Protein AF-A0A5C7RV81-F1 (afdb_monomer_lite)

Sequence (102 aa):
MVSYKKNILKQRLAQIYHTGSTRIEMWEVIDWFNRDGGKITKALFRDELFPIWKEEIWDSDDDAPELSVLRVYADHSVTKPTAFIIFQKQYIFFEEESETYS

Radius of gyration: 15.94 Å; chains: 1; bounding box: 43×21×52 Å

pLDDT: mean 83.34, std 12.13, range [43.62, 94.62]

Structure (mmCIF, N/CA/C/O backbone):
data_AF-A0A5C7RV81-F1
#
_entry.id   AF-A0A5C7RV81-F1
#
loop_
_atom_site.group_PDB
_atom_site.id
_atom_site.type_symbol
_atom_site.label_atom_id
_atom_site.label_alt_id
_atom_site.label_comp_id
_atom_site.label_asym_id
_atom_site.label_entity_id
_atom_site.label_seq_id
_atom_site.pdbx_PDB_ins_code
_atom_site.Cartn_x
_atom_site.Cartn_y
_atom_site.Cartn_z
_atom_site.occupancy
_atom_site.B_iso_or_equiv
_atom_site.auth_seq_id
_atom_site.auth_comp_id
_atom_site.auth_asym_id
_atom_site.auth_atom_id
_atom_site.pdbx_PDB_model_num
ATOM 1 N N . MET A 1 1 ? 11.886 -0.922 10.105 1.00 59.19 1 MET A N 1
ATOM 2 C CA . MET A 1 1 ? 10.942 -2.045 9.898 1.00 59.19 1 MET A CA 1
ATOM 3 C C . MET A 1 1 ? 11.656 -3.347 10.254 1.00 59.19 1 MET A C 1
ATOM 5 O O . MET A 1 1 ? 12.803 -3.502 9.856 1.00 59.19 1 MET A O 1
ATOM 9 N N . VAL A 1 2 ? 11.046 -4.245 11.036 1.00 69.81 2 VAL A N 1
ATOM 10 C CA . VAL A 1 2 ? 11.637 -5.569 11.341 1.00 69.81 2 VAL A CA 1
ATOM 11 C C . VAL A 1 2 ? 11.825 -6.345 10.028 1.00 69.81 2 VAL A C 1
ATOM 13 O O . VAL A 1 2 ? 10.932 -6.302 9.185 1.00 69.81 2 VAL A O 1
ATOM 16 N N . SER A 1 3 ? 12.953 -7.046 9.850 1.00 75.75 3 SER A N 1
ATOM 17 C CA . SER A 1 3 ? 13.328 -7.745 8.597 1.00 75.75 3 SER A CA 1
ATOM 18 C C . SER A 1 3 ? 12.184 -8.575 7.987 1.00 75.75 3 SER A C 1
ATOM 20 O O . SER A 1 3 ? 11.896 -8.483 6.796 1.00 75.75 3 SER A O 1
ATOM 22 N N . TYR A 1 4 ? 11.435 -9.290 8.830 1.00 82.88 4 TYR A N 1
ATOM 23 C CA . TYR A 1 4 ? 10.271 -10.076 8.418 1.00 82.88 4 TYR A CA 1
ATOM 24 C C . TYR A 1 4 ? 9.147 -9.243 7.773 1.00 82.88 4 TYR A C 1
ATOM 26 O O . TYR A 1 4 ? 8.657 -9.593 6.701 1.00 82.88 4 TYR A O 1
ATOM 34 N N . LYS A 1 5 ? 8.774 -8.105 8.378 1.00 81.69 5 LYS A N 1
ATOM 35 C CA . LYS A 1 5 ? 7.735 -7.204 7.843 1.00 81.69 5 LYS A CA 1
ATOM 36 C C . LYS A 1 5 ? 8.144 -6.630 6.485 1.00 81.69 5 LYS A C 1
ATOM 38 O O . LYS A 1 5 ? 7.319 -6.538 5.580 1.00 81.69 5 LYS A O 1
ATOM 43 N N . LYS A 1 6 ? 9.438 -6.320 6.325 1.00 81.88 6 LYS A N 1
ATOM 44 C CA . LYS A 1 6 ? 10.006 -5.851 5.054 1.00 81.88 6 LYS A CA 1
ATOM 45 C C . LYS A 1 6 ? 9.861 -6.911 3.960 1.00 81.88 6 LYS A C 1
ATOM 47 O O . LYS A 1 6 ? 9.460 -6.578 2.852 1.00 81.88 6 LYS A O 1
ATOM 52 N N . ASN A 1 7 ? 10.109 -8.181 4.275 1.00 86.88 7 ASN A N 1
ATOM 53 C CA . ASN A 1 7 ? 9.959 -9.276 3.313 1.00 86.88 7 ASN A CA 1
ATOM 54 C C . ASN A 1 7 ? 8.505 -9.489 2.869 1.00 86.88 7 ASN A C 1
ATOM 56 O O . ASN A 1 7 ? 8.269 -9.680 1.680 1.00 86.88 7 ASN A O 1
ATOM 60 N N . ILE A 1 8 ? 7.532 -9.406 3.783 1.00 88.62 8 ILE A N 1
ATOM 61 C CA . ILE A 1 8 ? 6.110 -9.504 3.409 1.00 88.62 8 ILE A CA 1
ATOM 62 C C . ILE A 1 8 ? 5.716 -8.346 2.490 1.00 88.62 8 ILE A C 1
ATOM 64 O O . ILE A 1 8 ? 5.108 -8.572 1.445 1.00 88.62 8 ILE A O 1
ATOM 68 N N . LEU A 1 9 ? 6.085 -7.111 2.845 1.00 89.25 9 LEU A N 1
ATOM 69 C CA . LEU A 1 9 ? 5.801 -5.949 2.004 1.00 89.25 9 LEU A CA 1
ATOM 70 C C . LEU A 1 9 ? 6.415 -6.119 0.606 1.00 89.25 9 LEU A C 1
ATOM 72 O O . LEU A 1 9 ? 5.722 -5.922 -0.387 1.00 89.25 9 LEU A O 1
ATOM 76 N N . LYS A 1 10 ? 7.670 -6.576 0.512 1.00 90.06 10 LYS A N 1
ATOM 77 C CA . LYS A 1 10 ? 8.310 -6.896 -0.774 1.00 90.06 10 LYS A CA 1
ATOM 78 C C . LYS A 1 10 ? 7.527 -7.928 -1.582 1.00 90.06 10 LYS A C 1
ATOM 80 O O . LYS A 1 10 ? 7.335 -7.733 -2.774 1.00 90.06 10 LYS A O 1
ATOM 85 N N . GLN A 1 11 ? 7.039 -8.999 -0.954 1.00 90.50 11 GLN A N 1
ATOM 86 C CA . GLN A 1 11 ? 6.223 -10.007 -1.641 1.00 90.50 11 GLN A CA 1
ATOM 87 C C . GLN A 1 11 ? 4.914 -9.414 -2.180 1.00 90.50 11 GLN A C 1
ATOM 89 O O . GLN A 1 11 ? 4.517 -9.718 -3.303 1.00 90.50 11 GLN A O 1
ATOM 94 N N . ARG A 1 12 ? 4.262 -8.526 -1.418 1.00 91.00 12 ARG A N 1
ATOM 95 C CA . ARG A 1 12 ? 3.050 -7.819 -1.867 1.00 91.00 12 ARG A CA 1
ATOM 96 C C . ARG A 1 12 ? 3.332 -6.878 -3.033 1.00 91.00 12 ARG A C 1
ATOM 98 O O . ARG A 1 12 ? 2.547 -6.822 -3.974 1.00 91.00 12 ARG A O 1
ATOM 105 N N . LEU A 1 13 ? 4.461 -6.179 -2.999 1.00 91.75 13 LEU A N 1
ATOM 106 C CA . LEU A 1 13 ? 4.909 -5.330 -4.099 1.00 91.75 13 LEU A CA 1
ATOM 107 C C . LEU A 1 13 ? 5.243 -6.160 -5.348 1.00 91.75 13 LEU A C 1
ATOM 109 O O . LEU A 1 13 ? 4.756 -5.847 -6.430 1.00 91.75 13 LEU A O 1
ATOM 113 N N . ALA A 1 14 ? 5.953 -7.279 -5.207 1.00 91.06 14 ALA A N 1
ATOM 114 C CA . ALA A 1 14 ? 6.204 -8.208 -6.310 1.00 91.06 14 ALA A CA 1
ATOM 115 C C . ALA A 1 14 ? 4.898 -8.763 -6.910 1.00 91.06 14 ALA A C 1
ATOM 117 O O . ALA A 1 14 ? 4.779 -8.911 -8.125 1.00 91.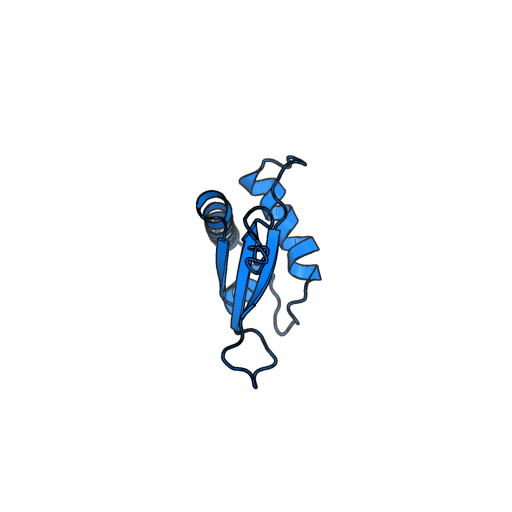06 14 ALA A O 1
ATOM 118 N N . GLN A 1 15 ? 3.873 -9.004 -6.086 1.00 92.50 15 GLN A N 1
ATOM 119 C CA . GLN A 1 15 ? 2.550 -9.373 -6.587 1.00 92.50 15 GLN A CA 1
ATOM 120 C C . GLN A 1 15 ? 1.955 -8.269 -7.474 1.00 92.50 15 GLN A C 1
ATOM 122 O O . GLN A 1 15 ? 1.440 -8.580 -8.547 1.00 92.50 15 GLN A O 1
ATOM 127 N N . ILE A 1 16 ? 2.059 -6.993 -7.082 1.00 92.19 16 ILE A N 1
ATOM 128 C CA . ILE A 1 16 ? 1.618 -5.865 -7.922 1.00 92.19 16 ILE A CA 1
ATOM 129 C C . ILE A 1 16 ? 2.398 -5.833 -9.237 1.00 92.19 16 ILE A C 1
ATOM 131 O O . ILE A 1 16 ? 1.792 -5.602 -10.280 1.00 92.19 16 ILE A O 1
ATOM 135 N N . TYR A 1 17 ? 3.710 -6.085 -9.215 1.00 90.62 17 TYR A N 1
ATOM 136 C CA . TYR A 1 17 ? 4.533 -6.153 -10.427 1.00 90.62 17 TYR A CA 1
ATOM 137 C C . TYR A 1 17 ? 4.012 -7.198 -11.417 1.00 90.62 17 TYR A C 1
ATOM 139 O O . TYR A 1 17 ? 3.779 -6.879 -12.579 1.00 90.62 17 TYR A O 1
ATOM 147 N N . HIS A 1 18 ? 3.753 -8.419 -10.944 1.00 90.00 18 HIS A N 1
ATOM 148 C CA . HIS A 1 18 ? 3.357 -9.528 -11.813 1.00 90.00 18 HIS A CA 1
ATOM 149 C C . HIS A 1 18 ? 1.873 -9.551 -12.194 1.00 90.00 18 HIS A C 1
ATOM 151 O O . HIS A 1 18 ? 1.530 -10.068 -13.251 1.00 90.00 18 HIS A O 1
ATOM 157 N N . THR A 1 19 ? 0.985 -9.041 -11.339 1.00 91.19 19 THR A N 1
ATOM 158 C CA . THR A 1 19 ? -0.476 -9.173 -11.523 1.00 91.19 19 THR A CA 1
ATOM 159 C C . THR A 1 19 ? -1.185 -7.842 -11.757 1.00 91.19 19 THR A C 1
ATOM 161 O O . THR A 1 19 ? -2.396 -7.805 -11.958 1.00 91.19 19 THR A O 1
ATOM 164 N N . GLY A 1 20 ? -0.451 -6.731 -11.698 1.00 91.06 20 GLY A N 1
ATOM 165 C CA . GLY A 1 20 ? -0.980 -5.381 -11.862 1.00 91.06 20 GLY A CA 1
ATOM 166 C C . GLY A 1 20 ? -1.695 -4.823 -10.630 1.00 91.06 20 GLY A C 1
ATOM 167 O O . GLY A 1 20 ? -1.862 -3.607 -10.550 1.00 91.06 20 GLY A O 1
ATOM 168 N N . SER A 1 21 ? -2.084 -5.650 -9.651 1.00 93.25 21 SER A N 1
ATOM 169 C CA . SER A 1 21 ? -2.732 -5.184 -8.421 1.00 93.25 21 SER A CA 1
ATOM 170 C C . SER A 1 21 ? -2.583 -6.141 -7.237 1.00 93.25 21 SER A C 1
ATOM 172 O O . SER A 1 21 ? -2.250 -7.310 -7.380 1.00 93.25 21 SER A O 1
ATOM 174 N N . THR A 1 22 ? -2.842 -5.651 -6.030 1.00 94.62 22 THR A N 1
ATOM 175 C CA . THR A 1 22 ? -2.995 -6.494 -4.844 1.00 94.62 22 THR A CA 1
ATOM 176 C C . THR A 1 22 ? -3.961 -5.855 -3.856 1.00 94.62 22 THR A C 1
ATOM 178 O O . THR A 1 22 ? -4.148 -4.635 -3.832 1.00 94.62 22 THR A O 1
ATOM 181 N N . ARG A 1 23 ? -4.560 -6.693 -3.012 1.00 94.31 23 ARG A N 1
ATOM 182 C CA . ARG A 1 23 ? -5.363 -6.268 -1.869 1.00 94.31 23 ARG A CA 1
ATOM 183 C C . ARG A 1 23 ? -4.521 -6.381 -0.603 1.00 94.31 23 ARG A C 1
ATOM 185 O O . ARG A 1 23 ? -3.967 -7.443 -0.331 1.00 94.31 23 ARG A O 1
ATOM 192 N N . ILE A 1 24 ? -4.474 -5.302 0.171 1.00 93.44 24 ILE A N 1
ATOM 193 C CA . ILE A 1 24 ? -3.786 -5.231 1.462 1.00 93.44 24 ILE A CA 1
ATOM 194 C C . ILE A 1 24 ? -4.799 -4.833 2.527 1.00 93.44 24 ILE A C 1
ATOM 196 O O . ILE A 1 24 ? -5.494 -3.823 2.393 1.00 93.44 24 ILE A O 1
ATOM 200 N N . GLU A 1 25 ? -4.885 -5.619 3.589 1.00 93.31 25 GLU A N 1
ATOM 201 C CA . GLU A 1 25 ? -5.793 -5.359 4.697 1.00 93.31 25 GLU A CA 1
ATOM 202 C C . GLU A 1 25 ? -5.320 -4.156 5.528 1.00 93.31 25 GLU A C 1
ATOM 204 O O . GLU A 1 25 ? -4.127 -3.877 5.658 1.00 93.31 25 GLU A O 1
ATOM 209 N N . MET A 1 26 ? -6.257 -3.418 6.131 1.00 91.50 26 MET A N 1
ATOM 210 C CA . MET A 1 26 ? -5.935 -2.223 6.924 1.00 91.50 26 MET A CA 1
ATOM 211 C C . MET A 1 26 ? -4.957 -2.531 8.063 1.00 91.50 26 MET A C 1
ATOM 213 O O . MET A 1 26 ? -4.078 -1.718 8.352 1.00 91.50 26 MET A O 1
ATOM 217 N N . TRP A 1 27 ? -5.094 -3.697 8.699 1.00 89.81 27 TRP A N 1
ATOM 218 C CA . TRP A 1 27 ? -4.212 -4.104 9.789 1.00 89.81 27 TRP A CA 1
ATOM 219 C C . TRP A 1 27 ? -2.773 -4.349 9.310 1.00 89.81 27 TRP A C 1
ATOM 221 O O . TRP A 1 27 ? -1.848 -4.018 10.045 1.00 89.81 27 TRP A O 1
ATOM 231 N N . GLU A 1 28 ? -2.570 -4.844 8.080 1.00 90.75 28 GLU A N 1
ATOM 232 C CA . GLU A 1 28 ? -1.234 -5.027 7.491 1.00 90.75 28 GLU A CA 1
ATOM 233 C C . GLU A 1 28 ? -0.542 -3.666 7.331 1.00 90.75 28 GLU A C 1
ATOM 235 O O . GLU A 1 28 ? 0.605 -3.494 7.736 1.00 90.75 28 GLU A O 1
ATOM 240 N N . VAL A 1 29 ? -1.262 -2.659 6.821 1.00 90.12 29 VAL A N 1
ATOM 241 C CA . VAL A 1 29 ? -0.731 -1.292 6.673 1.00 90.12 29 VAL A CA 1
ATOM 242 C C . VAL A 1 29 ? -0.380 -0.683 8.034 1.00 90.12 29 VAL A C 1
ATOM 244 O O . VAL A 1 29 ? 0.675 -0.065 8.185 1.00 90.12 29 VAL A O 1
ATOM 247 N N . ILE A 1 30 ? -1.242 -0.861 9.037 1.00 89.75 30 ILE A N 1
ATOM 248 C CA . ILE A 1 30 ? -0.975 -0.385 10.401 1.00 89.75 30 ILE A CA 1
ATOM 249 C C . ILE A 1 30 ? 0.294 -1.029 10.960 1.00 89.75 30 ILE A C 1
ATOM 251 O O . ILE A 1 30 ? 1.152 -0.318 11.487 1.00 89.75 30 ILE A O 1
ATOM 255 N N . ASP A 1 31 ? 0.424 -2.346 10.803 1.00 88.31 31 ASP A N 1
ATOM 256 C CA . ASP A 1 31 ? 1.551 -3.122 11.311 1.00 88.31 31 ASP A CA 1
ATOM 257 C C . ASP A 1 31 ? 2.878 -2.782 10.608 1.00 88.31 31 ASP A C 1
ATOM 259 O O . ASP A 1 31 ? 3.924 -2.699 11.260 1.00 88.31 31 ASP A O 1
ATOM 263 N N . TRP A 1 32 ? 2.863 -2.557 9.292 1.00 88.62 32 TRP A N 1
ATOM 264 C CA . TRP A 1 32 ? 4.067 -2.233 8.519 1.00 88.62 32 TRP A CA 1
ATOM 265 C C . TRP A 1 32 ? 4.595 -0.828 8.809 1.00 88.62 32 TRP A C 1
ATOM 267 O O . TRP A 1 32 ? 5.804 -0.650 8.976 1.00 88.62 32 TRP A O 1
ATOM 277 N N . PHE A 1 33 ? 3.701 0.156 8.908 1.00 87.06 33 PHE A N 1
ATOM 278 C CA . PHE A 1 33 ? 4.064 1.567 9.077 1.00 87.06 33 PHE A CA 1
ATOM 279 C C . PHE A 1 33 ? 3.961 2.054 10.533 1.00 87.06 33 PHE A C 1
ATOM 281 O O . PHE A 1 33 ? 4.032 3.257 10.788 1.00 87.06 33 PHE A O 1
ATOM 288 N N . ASN A 1 34 ? 3.798 1.130 11.492 1.00 84.75 34 ASN A N 1
ATOM 289 C CA . ASN A 1 34 ? 3.638 1.400 12.928 1.00 84.75 34 ASN A CA 1
ATOM 290 C C . ASN A 1 34 ? 2.615 2.520 13.202 1.00 84.75 34 ASN A C 1
ATOM 292 O O . ASN A 1 34 ? 2.866 3.457 13.964 1.00 84.75 34 ASN A O 1
ATOM 296 N N . ARG A 1 35 ? 1.465 2.467 12.523 1.00 81.56 35 ARG A N 1
ATOM 297 C CA . ARG A 1 35 ? 0.397 3.466 12.665 1.00 81.56 35 ARG A CA 1
ATOM 298 C C . ARG A 1 35 ? -0.536 3.080 13.809 1.00 81.56 35 ARG A C 1
ATOM 300 O O . ARG A 1 35 ? -1.720 2.847 13.587 1.00 81.56 35 ARG A O 1
ATOM 307 N N . ASP A 1 36 ? -0.015 3.041 15.033 1.00 59.88 36 ASP A N 1
ATOM 308 C CA . ASP A 1 36 ? -0.825 2.773 16.226 1.00 59.88 36 ASP A CA 1
ATOM 309 C C . ASP A 1 36 ? -1.894 3.870 16.394 1.00 59.88 36 ASP A C 1
ATOM 311 O O . ASP A 1 36 ? -1.604 5.033 16.668 1.00 59.88 36 ASP A O 1
ATOM 315 N N . GLY A 1 37 ? -3.153 3.510 16.118 1.00 63.94 37 GLY A N 1
ATOM 316 C CA . GLY A 1 37 ? -4.328 4.395 16.165 1.00 63.94 37 GLY A CA 1
ATOM 317 C C . GLY A 1 37 ? -4.460 5.427 15.028 1.00 63.94 37 GLY A C 1
ATOM 318 O O . GLY A 1 37 ? -5.431 6.188 14.998 1.00 63.94 37 GLY A O 1
ATOM 319 N N . GLY A 1 38 ? -3.511 5.484 14.091 1.00 61.34 38 GLY A N 1
ATOM 320 C CA . GLY A 1 38 ? -3.300 6.642 13.217 1.00 61.34 38 GLY A CA 1
ATOM 321 C C . GLY A 1 38 ? -3.924 6.520 11.828 1.00 61.34 38 GLY A C 1
ATOM 322 O O . GLY A 1 38 ? -3.670 5.566 11.100 1.00 61.34 38 GLY A O 1
ATOM 323 N N . LYS A 1 39 ? -4.714 7.529 11.439 1.00 71.38 39 LYS A N 1
ATOM 324 C CA . LYS A 1 39 ? -5.351 7.679 10.117 1.00 71.38 39 LYS A CA 1
ATOM 325 C C . LYS A 1 39 ? -4.426 7.269 8.963 1.00 71.38 39 LYS A C 1
ATOM 327 O O . LYS A 1 39 ? -3.426 7.930 8.700 1.00 71.38 39 LYS A O 1
ATOM 332 N N . ILE A 1 40 ? -4.847 6.270 8.191 1.00 84.56 40 ILE A N 1
ATOM 333 C CA . ILE A 1 40 ? -4.240 5.965 6.895 1.00 84.56 40 ILE A CA 1
ATOM 334 C C . ILE A 1 40 ? -4.699 7.022 5.884 1.00 84.56 40 ILE A C 1
ATOM 336 O O . ILE A 1 40 ? -5.876 7.105 5.517 1.00 84.56 40 ILE A O 1
ATOM 340 N N . THR A 1 41 ? -3.770 7.871 5.455 1.00 84.81 41 THR A N 1
ATOM 341 C CA . THR A 1 41 ? -4.020 8.937 4.479 1.00 84.81 41 THR A CA 1
ATOM 342 C C . THR A 1 41 ? -3.466 8.556 3.110 1.00 84.81 41 THR A C 1
ATOM 344 O O . THR A 1 41 ? -2.699 7.609 2.974 1.00 84.81 41 THR A O 1
ATOM 347 N N . LYS A 1 42 ? -3.835 9.312 2.070 1.00 83.56 42 LYS A N 1
ATOM 348 C CA . LYS A 1 42 ? -3.202 9.159 0.750 1.00 83.56 42 LYS A CA 1
ATOM 349 C C . LYS A 1 42 ? -1.691 9.448 0.803 1.00 83.56 42 LYS A C 1
ATOM 351 O O . LYS A 1 42 ? -0.941 8.827 0.062 1.00 83.56 42 LYS A O 1
ATOM 356 N N . ALA A 1 43 ? -1.264 10.349 1.694 1.00 86.75 43 ALA A N 1
ATOM 357 C CA . ALA A 1 43 ? 0.140 10.713 1.866 1.00 86.75 43 ALA A CA 1
ATOM 358 C C . ALA A 1 43 ? 0.990 9.530 2.351 1.00 86.75 43 ALA A C 1
ATOM 360 O O . ALA A 1 43 ? 2.082 9.354 1.840 1.00 86.75 43 ALA A O 1
ATOM 361 N N . LEU A 1 44 ? 0.455 8.658 3.219 1.00 91.00 44 LEU A N 1
ATOM 362 C CA . LEU A 1 44 ? 1.147 7.431 3.648 1.00 91.00 44 LEU A CA 1
ATOM 363 C C . LEU A 1 44 ? 1.624 6.595 2.450 1.00 91.00 44 LEU A C 1
ATOM 365 O O . LEU A 1 44 ? 2.776 6.187 2.378 1.00 91.00 44 LEU A O 1
ATOM 369 N N . PHE A 1 45 ? 0.739 6.351 1.482 1.00 91.38 45 PHE A N 1
ATOM 370 C CA . PHE A 1 45 ? 1.095 5.543 0.318 1.00 91.38 45 PHE A CA 1
ATOM 371 C C . PHE A 1 45 ? 2.112 6.253 -0.573 1.00 91.38 45 PHE A C 1
ATOM 373 O O . PHE A 1 45 ? 3.103 5.643 -0.959 1.00 91.38 45 PHE A O 1
ATOM 380 N N . ARG A 1 46 ? 1.891 7.542 -0.852 1.00 89.94 46 ARG A N 1
ATOM 381 C CA . ARG A 1 46 ? 2.771 8.347 -1.707 1.00 89.94 46 ARG A CA 1
ATOM 382 C C . ARG A 1 46 ? 4.174 8.505 -1.121 1.00 89.94 46 ARG A C 1
ATOM 384 O O . ARG A 1 46 ? 5.141 8.392 -1.860 1.00 89.94 46 ARG A O 1
ATOM 391 N N . ASP A 1 47 ? 4.266 8.785 0.173 1.00 89.62 47 ASP A N 1
ATOM 392 C CA . ASP A 1 47 ? 5.510 9.206 0.819 1.00 89.62 47 ASP A CA 1
ATOM 393 C C . ASP A 1 47 ? 6.282 8.028 1.426 1.00 89.62 47 ASP A C 1
ATOM 395 O O . ASP A 1 47 ? 7.478 8.153 1.666 1.00 89.62 47 ASP A O 1
ATOM 399 N N . GLU A 1 48 ? 5.630 6.883 1.670 1.00 90.06 48 GLU A N 1
ATOM 400 C CA . GLU A 1 48 ? 6.276 5.735 2.323 1.00 90.06 48 GLU A CA 1
ATOM 401 C C . GLU A 1 48 ? 6.187 4.438 1.515 1.00 90.06 48 GLU A C 1
ATOM 403 O O . GLU A 1 48 ? 7.184 3.736 1.410 1.00 90.06 48 GLU A O 1
ATOM 408 N N . LEU A 1 49 ? 5.044 4.100 0.906 1.00 90.81 49 LEU A N 1
ATOM 409 C CA . LEU A 1 49 ? 4.916 2.836 0.162 1.00 90.81 49 LEU A CA 1
ATOM 410 C C . LEU A 1 49 ? 5.474 2.924 -1.267 1.00 90.81 49 LEU A C 1
ATOM 412 O O . LEU A 1 49 ? 6.131 1.994 -1.729 1.00 90.81 49 LEU A O 1
ATOM 416 N N . PHE A 1 50 ? 5.223 4.024 -1.976 1.00 90.81 50 PHE A N 1
ATOM 417 C CA . PHE A 1 50 ? 5.663 4.193 -3.365 1.00 90.81 50 PHE A CA 1
ATOM 418 C C . PHE A 1 50 ? 7.187 4.314 -3.507 1.00 90.81 50 PHE A C 1
ATOM 420 O O . PHE A 1 50 ? 7.721 3.741 -4.454 1.00 90.81 50 PHE A O 1
ATOM 427 N N . PRO A 1 51 ? 7.924 4.960 -2.583 1.00 89.75 51 PRO A N 1
ATOM 428 C CA . PRO A 1 51 ? 9.382 4.918 -2.611 1.00 89.75 51 PRO A CA 1
ATOM 429 C C . PRO A 1 51 ? 9.925 3.494 -2.461 1.00 89.75 51 PRO A C 1
ATOM 431 O O . PRO A 1 51 ? 10.816 3.111 -3.207 1.00 89.75 51 PRO A O 1
ATOM 434 N N . ILE A 1 52 ? 9.328 2.674 -1.584 1.00 90.50 52 ILE A N 1
ATOM 435 C CA . ILE A 1 52 ? 9.723 1.265 -1.412 1.00 90.50 52 ILE A CA 1
ATOM 436 C C . ILE A 1 52 ? 9.461 0.470 -2.696 1.00 90.50 52 ILE A C 1
ATOM 438 O O . ILE A 1 52 ? 10.271 -0.368 -3.071 1.00 90.50 52 ILE A O 1
ATOM 442 N N . TRP A 1 53 ? 8.352 0.732 -3.392 1.00 90.44 53 TRP A N 1
ATOM 443 C CA . TRP A 1 53 ? 8.085 0.144 -4.708 1.00 90.44 53 TRP A CA 1
ATOM 444 C C . TRP A 1 53 ? 9.192 0.454 -5.719 1.00 90.44 53 TRP A C 1
ATOM 446 O O . TRP A 1 53 ? 9.685 -0.463 -6.374 1.00 90.44 53 TRP A O 1
ATOM 456 N N . LYS A 1 54 ? 9.607 1.721 -5.810 1.00 88.56 54 LYS A N 1
ATOM 457 C CA . LYS A 1 54 ? 10.681 2.134 -6.717 1.00 88.56 54 LYS A CA 1
ATOM 458 C C . LYS A 1 54 ? 12.016 1.495 -6.342 1.00 88.56 54 LYS A C 1
ATOM 460 O O . LYS A 1 54 ? 12.652 0.883 -7.187 1.00 88.56 54 LYS A O 1
ATOM 465 N N . GLU A 1 55 ? 12.410 1.594 -5.077 1.00 89.06 55 GLU A N 1
ATOM 466 C CA . GLU A 1 55 ? 13.710 1.116 -4.594 1.00 89.06 55 GLU A CA 1
ATOM 467 C C . GLU A 1 55 ? 13.825 -0.414 -4.657 1.00 89.06 55 GLU A C 1
ATOM 469 O O . GLU A 1 55 ? 14.818 -0.947 -5.134 1.00 89.06 55 GLU A O 1
ATOM 474 N N . GLU A 1 56 ? 12.806 -1.144 -4.197 1.00 85.50 56 GLU A N 1
ATOM 475 C CA . GLU A 1 56 ? 12.928 -2.588 -3.960 1.00 85.50 56 GLU A CA 1
ATOM 476 C C . GLU A 1 56 ? 12.529 -3.461 -5.152 1.00 85.50 56 GLU A C 1
ATOM 478 O O . GLU A 1 56 ? 12.883 -4.640 -5.173 1.00 85.50 56 GLU A O 1
ATOM 483 N N . ILE A 1 57 ? 11.756 -2.927 -6.104 1.00 86.75 57 ILE A N 1
ATOM 484 C CA . ILE A 1 57 ? 11.294 -3.680 -7.283 1.00 86.75 57 ILE A CA 1
ATOM 485 C C . ILE A 1 57 ? 11.926 -3.159 -8.575 1.00 86.75 57 ILE A C 1
ATOM 487 O O . ILE A 1 57 ? 12.221 -3.961 -9.457 1.00 86.75 57 ILE A O 1
ATOM 491 N N . TRP A 1 58 ? 12.146 -1.847 -8.681 1.00 81.69 58 TRP A N 1
ATOM 492 C CA . TRP A 1 58 ? 12.632 -1.192 -9.901 1.00 81.69 58 TRP A CA 1
ATOM 493 C C . TRP A 1 58 ? 14.037 -0.598 -9.763 1.00 81.69 58 TRP A C 1
ATOM 495 O O . TRP A 1 58 ? 14.468 0.119 -10.654 1.00 81.69 58 TRP A O 1
ATOM 505 N N . ASP A 1 59 ? 14.752 -0.870 -8.666 1.00 80.00 59 ASP A N 1
ATOM 506 C CA . ASP A 1 59 ? 16.113 -0.362 -8.419 1.00 80.00 59 ASP A CA 1
ATOM 507 C C . ASP A 1 59 ? 16.239 1.167 -8.591 1.00 80.00 59 ASP A C 1
ATOM 509 O O . ASP A 1 59 ? 17.212 1.698 -9.119 1.00 80.00 59 ASP A O 1
ATOM 513 N N . SER A 1 60 ? 15.219 1.895 -8.128 1.00 66.56 60 SER A N 1
ATOM 514 C CA . SER A 1 60 ? 15.116 3.361 -8.216 1.00 66.56 60 SER A CA 1
ATOM 515 C C . SER A 1 60 ? 15.002 3.936 -9.635 1.00 66.56 60 SER A C 1
ATOM 517 O O . SER A 1 60 ? 15.262 5.123 -9.818 1.00 66.56 60 SER A O 1
ATOM 519 N N . ASP A 1 61 ? 14.569 3.140 -10.616 1.00 69.25 61 ASP A N 1
ATOM 520 C CA . ASP A 1 61 ? 14.259 3.630 -11.961 1.00 69.25 61 ASP A CA 1
ATOM 521 C C . ASP A 1 61 ? 13.102 4.654 -11.936 1.00 69.25 61 ASP A C 1
ATOM 523 O O . ASP A 1 61 ? 12.059 4.449 -11.295 1.00 69.25 61 ASP A O 1
ATOM 527 N N . ASP A 1 62 ? 13.287 5.775 -12.636 1.00 66.44 62 ASP A N 1
ATOM 528 C CA . ASP A 1 62 ? 12.262 6.806 -12.801 1.00 66.44 62 ASP A CA 1
ATOM 529 C C . ASP A 1 62 ? 11.093 6.320 -13.675 1.00 66.44 62 ASP A C 1
ATOM 531 O O . ASP A 1 62 ? 9.987 6.852 -13.544 1.00 66.44 62 ASP A O 1
ATOM 535 N N . ASP A 1 63 ? 11.294 5.251 -14.454 1.00 73.25 63 ASP A N 1
ATOM 536 C CA . ASP A 1 63 ? 10.273 4.607 -15.290 1.00 73.25 63 ASP A CA 1
ATOM 537 C C . ASP A 1 63 ? 9.362 3.627 -14.520 1.00 73.25 63 ASP A C 1
ATOM 539 O O . ASP A 1 63 ? 8.470 2.999 -15.102 1.00 73.25 63 ASP A O 1
ATOM 543 N N . ALA A 1 64 ? 9.535 3.486 -13.199 1.00 81.06 64 ALA A N 1
ATOM 544 C CA . ALA A 1 64 ? 8.677 2.628 -12.387 1.00 81.06 64 ALA A CA 1
ATOM 545 C C . ALA A 1 64 ? 7.188 3.036 -12.515 1.00 81.06 64 ALA A C 1
ATOM 547 O O . ALA A 1 64 ? 6.841 4.186 -12.214 1.00 81.06 64 ALA A O 1
ATOM 548 N N . PRO A 1 65 ? 6.274 2.102 -12.860 1.00 85.31 65 PRO A N 1
ATOM 549 C CA . PRO A 1 65 ? 4.850 2.376 -13.000 1.00 85.31 65 PRO A CA 1
ATOM 550 C C . PRO A 1 65 ? 4.261 3.102 -11.796 1.00 85.31 65 PRO A C 1
ATOM 552 O O . PRO A 1 65 ? 4.455 2.688 -10.645 1.00 85.31 65 PRO A O 1
ATOM 555 N N . GLU A 1 66 ? 3.478 4.151 -12.062 1.00 87.94 66 GLU A N 1
ATOM 556 C CA . GLU A 1 66 ? 2.737 4.845 -11.015 1.00 87.94 66 GLU A CA 1
ATOM 557 C C . GLU A 1 66 ? 1.737 3.890 -10.358 1.00 87.94 66 GLU A C 1
ATOM 559 O O . GLU A 1 66 ? 0.873 3.300 -11.016 1.00 87.94 66 GLU A O 1
ATOM 564 N N . LEU A 1 67 ? 1.813 3.783 -9.034 1.00 91.31 67 LEU A N 1
ATOM 565 C CA . LEU A 1 67 ? 0.818 3.068 -8.251 1.00 91.31 67 LEU A CA 1
ATOM 566 C C . LEU A 1 67 ? -0.341 3.993 -7.876 1.00 91.31 67 LEU A C 1
ATOM 568 O O . LEU A 1 67 ? -0.200 5.200 -7.686 1.00 91.31 67 LEU A O 1
ATOM 572 N N . SER A 1 68 ? -1.520 3.407 -7.747 1.00 92.19 68 SER A N 1
ATOM 573 C CA . SER A 1 68 ? -2.732 4.064 -7.271 1.00 92.19 68 SER A CA 1
ATOM 574 C C . SER A 1 68 ? -3.426 3.189 -6.236 1.00 92.19 68 SER A C 1
ATOM 576 O O . SER A 1 68 ? -3.158 1.993 -6.134 1.00 92.19 68 SER A O 1
ATOM 578 N N . VAL A 1 69 ? -4.279 3.807 -5.414 1.00 93.44 69 VAL A N 1
ATOM 579 C CA . VAL A 1 69 ? -4.886 3.149 -4.252 1.00 93.44 69 VAL A CA 1
ATOM 580 C C . VAL A 1 69 ? -6.387 3.406 -4.205 1.00 93.44 69 VAL A C 1
ATOM 582 O O . VAL A 1 69 ? -6.819 4.558 -4.105 1.00 93.44 69 VAL A O 1
ATOM 585 N N . LEU A 1 70 ? -7.179 2.333 -4.203 1.00 92.88 70 LEU A N 1
ATOM 586 C CA . LEU A 1 70 ? -8.600 2.365 -3.858 1.00 92.88 70 LEU A CA 1
ATOM 587 C C . LEU A 1 70 ? -8.798 1.956 -2.403 1.00 92.88 70 LEU A C 1
ATOM 589 O O . LEU A 1 70 ? -8.118 1.074 -1.881 1.00 92.88 70 LEU A O 1
ATOM 593 N N . ARG A 1 71 ? -9.765 2.596 -1.750 1.00 93.00 71 ARG A N 1
ATOM 594 C CA . ARG A 1 71 ? -10.206 2.239 -0.402 1.00 93.00 71 ARG A CA 1
ATOM 595 C C . ARG A 1 71 ? -11.345 1.245 -0.508 1.00 93.00 71 ARG A C 1
ATOM 597 O O . ARG A 1 71 ? -12.302 1.504 -1.231 1.00 93.00 71 ARG A O 1
ATOM 604 N N . VAL A 1 72 ? -11.256 0.154 0.240 1.00 93.25 72 VAL A N 1
ATOM 605 C CA . VAL A 1 72 ? -12.337 -0.822 0.342 1.00 93.25 72 VAL A CA 1
ATOM 606 C C . VAL A 1 72 ? -13.007 -0.676 1.692 1.00 93.25 72 VAL A C 1
ATOM 608 O O . VAL A 1 72 ? -12.336 -0.674 2.721 1.00 93.25 72 VAL A O 1
ATOM 611 N N . TYR A 1 73 ? -14.328 -0.572 1.675 1.00 92.31 73 TYR A N 1
ATOM 612 C CA . TYR A 1 73 ? -15.176 -0.485 2.855 1.00 92.31 73 TYR A CA 1
ATOM 613 C C . TYR A 1 73 ? -15.978 -1.782 2.983 1.00 92.31 73 TYR A C 1
ATOM 615 O O . TYR A 1 73 ? -16.259 -2.428 1.975 1.00 92.31 73 TYR A O 1
ATOM 623 N N . ALA A 1 74 ? -16.313 -2.184 4.210 1.00 89.81 74 ALA A N 1
ATOM 624 C CA . ALA A 1 74 ? -17.146 -3.370 4.430 1.00 89.81 74 ALA A CA 1
ATOM 625 C C . ALA A 1 74 ? -18.572 -3.178 3.888 1.00 89.81 74 ALA A C 1
ATOM 627 O O . ALA A 1 74 ? -19.177 -4.127 3.402 1.00 89.81 74 ALA A O 1
ATOM 628 N N . ASP A 1 75 ? -19.080 -1.946 3.958 1.00 91.00 75 ASP A N 1
ATOM 629 C CA . ASP A 1 75 ? -20.392 -1.535 3.469 1.00 91.00 75 ASP A CA 1
ATOM 630 C C . ASP A 1 75 ? -20.418 -0.013 3.199 1.00 91.00 75 ASP A C 1
ATOM 632 O O . ASP A 1 75 ? -19.418 0.684 3.396 1.00 91.00 75 ASP A O 1
ATOM 636 N N . HIS A 1 76 ? -21.564 0.511 2.751 1.00 84.31 76 HIS A N 1
ATOM 637 C CA . HIS A 1 76 ? -21.757 1.935 2.433 1.00 84.31 76 HIS A CA 1
ATOM 638 C C . HIS A 1 76 ? -21.876 2.865 3.654 1.00 84.31 76 HIS A C 1
ATOM 640 O O . HIS A 1 76 ? -21.776 4.081 3.509 1.00 84.31 76 HIS A O 1
ATOM 646 N N . SER A 1 77 ? -22.123 2.318 4.842 1.00 87.69 77 SER A N 1
ATOM 647 C CA . SER A 1 77 ? -22.278 3.065 6.095 1.00 87.69 77 SER A CA 1
ATOM 648 C C . SER A 1 77 ? -20.954 3.247 6.847 1.00 87.69 77 SER A C 1
ATOM 650 O O . SER A 1 77 ? -20.812 4.149 7.677 1.00 87.69 77 SER A O 1
ATOM 652 N N . VAL A 1 78 ? -19.959 2.412 6.545 1.00 86.69 78 VAL A N 1
ATOM 653 C CA . VAL A 1 78 ? -18.649 2.425 7.189 1.00 86.69 78 VAL A CA 1
ATOM 654 C C . VAL A 1 78 ? -17.751 3.511 6.590 1.00 86.69 78 VAL A C 1
ATOM 656 O O . VAL A 1 78 ? -17.457 3.546 5.401 1.00 86.69 78 VAL A O 1
ATOM 659 N N . THR A 1 79 ? -17.217 4.375 7.454 1.00 84.75 79 THR A N 1
ATOM 660 C CA . THR A 1 79 ? -16.320 5.481 7.061 1.00 84.75 79 THR A CA 1
ATOM 661 C C . THR A 1 79 ? -14.835 5.118 7.090 1.00 84.75 79 THR A C 1
ATOM 663 O O . THR A 1 79 ? -13.997 5.869 6.578 1.00 84.75 79 THR A O 1
ATOM 666 N N . LYS A 1 80 ? -14.484 3.972 7.686 1.00 87.25 80 LYS A N 1
ATOM 667 C CA . LYS A 1 80 ? -13.106 3.481 7.794 1.00 87.25 80 LYS A CA 1
ATOM 668 C C . LYS A 1 80 ? -12.880 2.333 6.808 1.00 87.25 80 LYS A C 1
ATOM 670 O O . LYS A 1 80 ? -13.629 1.363 6.851 1.00 87.25 80 LYS A O 1
ATOM 675 N N . PRO A 1 81 ? -11.868 2.410 5.933 1.00 91.31 81 PRO A N 1
ATOM 676 C CA . PRO A 1 81 ? -11.586 1.308 5.026 1.00 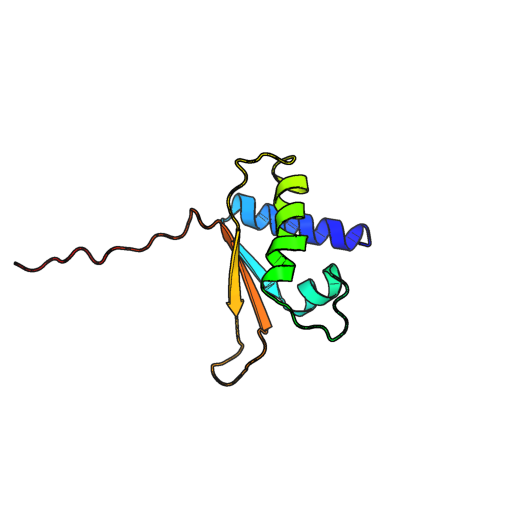91.31 81 PRO A CA 1
ATOM 677 C C . PRO A 1 81 ? -11.199 0.052 5.814 1.00 91.31 81 PRO A C 1
ATOM 679 O O . PRO A 1 81 ? -10.508 0.157 6.819 1.00 91.31 81 PRO A O 1
ATOM 682 N N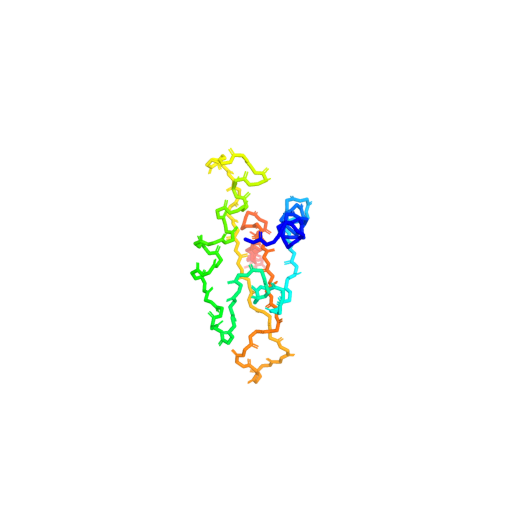 . THR A 1 82 ? -11.613 -1.124 5.356 1.00 93.06 82 THR A N 1
ATOM 683 C CA . THR A 1 82 ? -11.137 -2.413 5.879 1.00 93.06 82 THR A CA 1
ATOM 684 C C . THR A 1 82 ? -9.896 -2.896 5.143 1.00 93.06 82 THR A C 1
ATOM 686 O O . THR A 1 82 ? -9.074 -3.596 5.724 1.00 93.06 82 THR A O 1
ATOM 689 N N . ALA A 1 83 ? -9.717 -2.460 3.895 1.00 94.38 83 ALA A N 1
ATOM 690 C CA . ALA A 1 83 ? -8.569 -2.791 3.068 1.00 94.38 83 ALA A CA 1
ATOM 691 C C . ALA A 1 83 ? -8.300 -1.712 2.015 1.00 94.38 83 ALA A C 1
ATOM 693 O O . ALA A 1 83 ? -9.060 -0.753 1.843 1.00 94.38 83 ALA A O 1
ATOM 694 N N . PHE A 1 84 ? -7.221 -1.917 1.274 1.00 93.88 84 PHE A N 1
ATOM 695 C CA . PHE A 1 84 ? -6.797 -1.094 0.159 1.00 93.88 84 PHE A CA 1
ATOM 696 C C . PHE A 1 84 ? -6.486 -1.982 -1.041 1.00 93.88 84 PHE A C 1
ATOM 698 O O . PHE A 1 84 ? -5.864 -3.032 -0.891 1.00 93.88 84 PHE A O 1
ATOM 705 N N . ILE A 1 85 ? -6.907 -1.558 -2.230 1.00 94.19 85 ILE A N 1
ATOM 706 C CA . ILE A 1 85 ? -6.450 -2.157 -3.487 1.00 94.19 85 ILE A CA 1
ATOM 707 C C . ILE A 1 85 ? -5.371 -1.239 -4.033 1.00 94.19 85 ILE A C 1
ATOM 709 O O . ILE A 1 85 ? -5.653 -0.077 -4.326 1.00 94.19 85 ILE A O 1
ATOM 713 N N . ILE A 1 86 ? -4.150 -1.751 -4.139 1.00 93.81 86 ILE A N 1
ATOM 714 C CA . ILE A 1 86 ? -3.028 -1.052 -4.762 1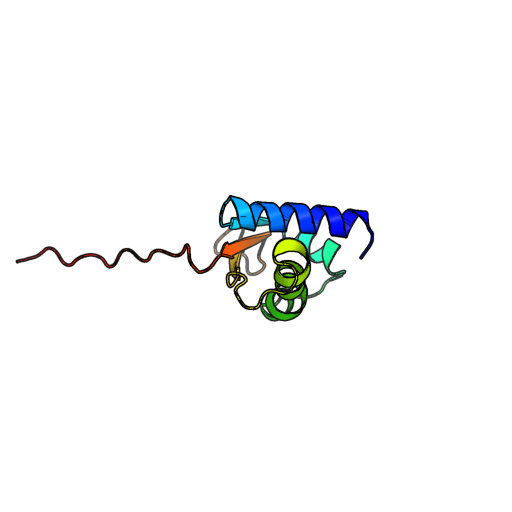.00 93.81 86 ILE A CA 1
ATOM 715 C C . ILE A 1 86 ? -2.843 -1.631 -6.155 1.00 93.81 86 ILE A C 1
ATOM 717 O O . ILE A 1 86 ? -2.822 -2.849 -6.308 1.00 93.81 86 ILE A O 1
ATOM 721 N N . PHE A 1 87 ? -2.727 -0.780 -7.164 1.00 93.25 87 PHE A N 1
ATOM 722 C CA . PHE A 1 87 ? -2.672 -1.212 -8.557 1.00 93.25 87 PHE A CA 1
ATOM 723 C C . PHE A 1 87 ? -1.817 -0.270 -9.403 1.00 93.25 87 PHE A C 1
ATOM 725 O O . PHE A 1 87 ? -1.651 0.901 -9.057 1.00 93.25 87 PHE A O 1
ATOM 732 N N . GLN A 1 88 ? -1.276 -0.780 -10.508 1.00 91.62 88 GLN A N 1
ATOM 733 C CA . GLN A 1 88 ? -0.535 0.030 -11.472 1.00 91.62 88 GLN A CA 1
ATOM 734 C C . GLN A 1 88 ? -1.521 0.826 -12.328 1.00 91.62 88 GLN A C 1
ATOM 736 O O . GLN A 1 88 ? -2.419 0.265 -12.958 1.00 91.62 88 GLN A O 1
ATOM 741 N N . LYS A 1 89 ? -1.349 2.146 -12.364 1.00 87.62 89 LYS A N 1
ATOM 742 C CA . LYS A 1 89 ? -2.268 3.081 -13.025 1.00 87.62 89 LYS A CA 1
ATOM 743 C C . LYS A 1 89 ? -2.399 2.832 -14.530 1.00 87.62 89 LYS A C 1
ATOM 745 O O . LYS A 1 89 ? -3.468 3.050 -15.086 1.00 87.62 89 LYS A O 1
ATOM 750 N N . GLN A 1 90 ? -1.344 2.322 -15.163 1.00 84.44 90 GLN A N 1
ATOM 751 C CA . GLN A 1 90 ? -1.314 1.986 -16.590 1.00 84.44 90 GLN A CA 1
ATOM 752 C C . GLN A 1 90 ? -2.275 0.862 -17.004 1.00 84.44 90 GLN A C 1
ATOM 754 O O . GLN A 1 90 ? -2.563 0.725 -18.186 1.00 84.44 90 GLN A O 1
ATOM 759 N N . TYR A 1 91 ? -2.781 0.071 -16.052 1.00 77.94 91 TYR A N 1
ATOM 760 C CA . TYR A 1 91 ? -3.766 -0.981 -16.321 1.00 77.94 91 TYR A CA 1
ATOM 761 C C . TYR A 1 91 ? -5.211 -0.534 -16.074 1.00 77.94 91 TYR A C 1
ATOM 763 O O . TYR A 1 91 ? -6.117 -1.366 -16.081 1.00 77.94 91 TYR A O 1
ATOM 771 N N . ILE A 1 92 ? -5.453 0.763 -15.843 1.00 71.12 92 ILE A N 1
ATOM 772 C CA . ILE A 1 92 ? -6.815 1.294 -15.886 1.00 71.12 92 ILE A CA 1
ATOM 773 C C . ILE A 1 92 ? -7.186 1.517 -17.350 1.00 71.12 92 ILE A C 1
ATOM 775 O O . ILE A 1 92 ? -6.728 2.470 -17.977 1.00 71.12 92 ILE A O 1
ATOM 779 N N . PHE A 1 93 ? -8.060 0.659 -17.862 1.00 68.44 93 PHE A N 1
ATOM 780 C CA . PHE A 1 93 ? -8.743 0.878 -19.128 1.00 68.44 93 PHE A CA 1
ATOM 781 C C . PHE A 1 93 ? -10.111 1.474 -18.815 1.00 68.44 93 PHE A C 1
ATOM 783 O O . PHE A 1 93 ? -10.927 0.846 -18.141 1.00 68.44 93 PHE A O 1
ATOM 790 N N . PHE A 1 94 ? -10.349 2.702 -19.264 1.00 65.19 94 PHE A N 1
ATOM 791 C CA . PHE A 1 94 ? -11.710 3.194 -19.403 1.00 65.19 94 PHE A CA 1
ATOM 792 C C . PHE A 1 94 ? -12.166 2.725 -20.780 1.00 65.19 94 PHE A C 1
ATOM 794 O O . PHE A 1 94 ? -11.602 3.158 -21.783 1.00 65.19 94 PHE A O 1
ATOM 801 N N . GLU A 1 95 ? -13.121 1.797 -20.837 1.00 62.06 95 GLU A N 1
ATOM 802 C CA . GLU A 1 95 ? -13.902 1.651 -22.060 1.00 62.06 95 GLU A CA 1
ATOM 803 C C . GLU A 1 95 ? -14.616 2.993 -22.241 1.00 62.06 95 GLU A C 1
ATOM 805 O O . GLU A 1 95 ? -15.521 3.333 -21.478 1.00 62.06 95 GLU A O 1
ATOM 810 N N . GLU A 1 96 ? -14.146 3.813 -23.185 1.00 54.91 96 GLU A N 1
ATOM 811 C CA . GLU A 1 96 ? -15.028 4.812 -23.772 1.00 54.91 96 GLU A CA 1
ATOM 812 C C . GLU A 1 96 ? -16.204 4.006 -24.314 1.00 54.91 96 GLU A C 1
ATOM 814 O O . GLU A 1 96 ? -16.008 3.141 -25.169 1.00 54.91 96 GLU A O 1
ATOM 819 N N . GLU A 1 97 ? -17.404 4.216 -23.766 1.00 55.84 97 GLU A N 1
ATOM 820 C CA . GLU A 1 97 ? -18.620 3.751 -24.416 1.00 55.84 97 GLU A CA 1
ATOM 821 C C . GLU A 1 97 ? -18.574 4.324 -25.832 1.00 55.84 97 GLU A C 1
ATOM 823 O O . GLU A 1 97 ? -18.817 5.511 -26.047 1.00 55.84 97 GLU A O 1
ATOM 828 N N . SER A 1 98 ? -18.165 3.501 -26.797 1.00 51.81 98 SER A N 1
ATOM 829 C CA . SER A 1 98 ? -18.202 3.862 -28.198 1.00 51.81 98 SER A CA 1
ATOM 830 C C . SER A 1 98 ? -19.668 4.101 -28.516 1.00 51.81 98 SER A C 1
ATOM 832 O O . SER A 1 98 ? -20.437 3.138 -28.619 1.00 51.81 98 SER A O 1
ATOM 8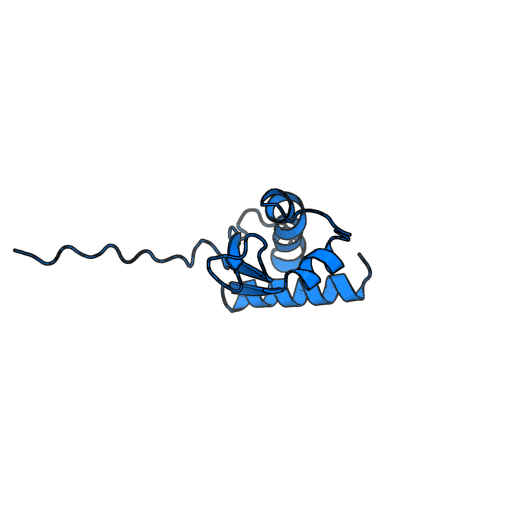34 N N . GLU A 1 99 ? -20.060 5.374 -28.598 1.00 50.53 99 GLU A N 1
ATOM 835 C CA . GLU A 1 99 ? -21.378 5.80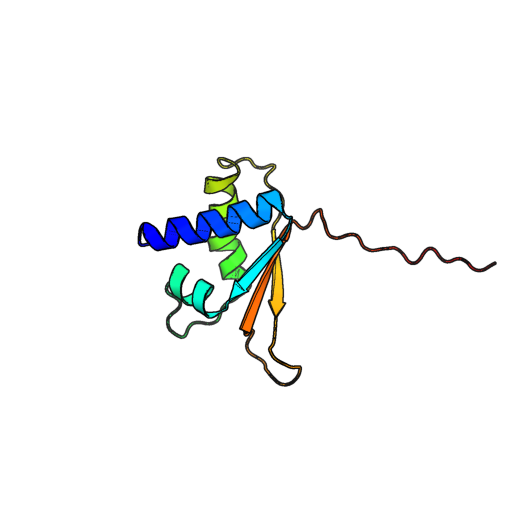7 -29.042 1.00 50.53 99 GLU A CA 1
ATOM 836 C C . GLU A 1 99 ? -21.695 5.085 -30.352 1.00 50.53 99 GLU A C 1
ATOM 838 O O . GLU A 1 99 ? -21.223 5.439 -31.430 1.00 50.53 99 GLU A O 1
ATOM 843 N N . THR A 1 100 ? -22.482 4.020 -30.249 1.00 58.06 100 THR A N 1
ATOM 844 C CA . THR A 1 100 ? -23.018 3.313 -31.401 1.00 58.06 100 THR A CA 1
ATOM 845 C C . THR A 1 100 ? -24.480 3.680 -31.496 1.00 58.06 100 THR A C 1
ATOM 847 O O . THR A 1 100 ? -25.314 2.871 -31.123 1.00 58.06 100 THR A O 1
ATOM 850 N N . TYR A 1 101 ? -24.795 4.886 -31.970 1.00 53.16 101 TYR A N 1
ATOM 851 C CA . TYR A 1 101 ? -26.113 5.189 -32.536 1.00 53.16 101 TYR A CA 1
ATOM 852 C C . TYR A 1 101 ? -26.017 6.338 -33.542 1.00 53.16 101 TYR A C 1
ATOM 854 O O . TYR A 1 101 ? -26.061 7.506 -33.156 1.00 53.16 101 TYR A O 1
ATOM 862 N N . SER A 1 102 ? -25.940 6.001 -34.833 1.00 43.62 102 SER A N 1
ATOM 863 C CA . SER A 1 102 ? -26.886 6.414 -35.895 1.00 43.62 102 SER A CA 1
ATOM 864 C C . SER A 1 102 ? -26.398 5.935 -37.259 1.00 43.62 102 SER A C 1
ATOM 866 O O . SER A 1 102 ? -25.291 6.346 -37.666 1.00 43.62 102 SER A O 1
#

Foldseek 3Di:
DPPVLLVVLLVLLVCCVVPQKDKFFPVNLCVSVVQPVHDDDPCCCVVPVVVCSCCRPVVNDPPRFDKDKDFDPPDPVDPHGRIIMIGGPVPDDDPPPPPPDD

Secondary structure (DSSP, 8-state):
--HHHHHHHHHHHHHHHHHSEEEEEHHHHHHHTT-TT----HHHIIIIIHHHHHHHHHTT-TTPPPEEEEEE-SSSS--S-SEEEEEEGGG-----------